Protein AF-A0A0F9FUV6-F1 (afdb_monomer_lite)

Structure (mmCIF, N/CA/C/O backbone):
data_AF-A0A0F9FUV6-F1
#
_entry.id   AF-A0A0F9FUV6-F1
#
loop_
_atom_site.group_PDB
_atom_site.id
_atom_site.type_symbol
_atom_site.label_atom_id
_atom_site.label_alt_id
_atom_site.label_comp_id
_atom_site.label_asym_id
_atom_site.label_entity_id
_atom_site.label_seq_id
_atom_site.pdbx_PDB_ins_code
_atom_site.Cartn_x
_atom_site.Cartn_y
_atom_site.Cartn_z
_atom_site.occupancy
_atom_site.B_iso_or_equiv
_atom_site.auth_seq_id
_atom_site.auth_comp_id
_atom_site.auth_asym_id
_atom_site.auth_atom_id
_atom_site.pdbx_PDB_model_num
ATOM 1 N N . ALA A 1 1 ? -0.020 13.971 -3.982 1.00 80.81 1 ALA A N 1
ATOM 2 C CA . ALA A 1 1 ? -1.484 13.965 -4.217 1.00 80.81 1 ALA A CA 1
ATOM 3 C C . ALA A 1 1 ? -2.145 12.619 -3.875 1.00 80.81 1 ALA A C 1
ATOM 5 O O . ALA A 1 1 ? -2.997 12.602 -2.993 1.00 80.81 1 ALA A O 1
ATOM 6 N N . LEU A 1 2 ? -1.728 11.499 -4.493 1.00 89.56 2 LEU A N 1
ATOM 7 C CA . LEU A 1 2 ? -2.350 10.164 -4.355 1.00 89.56 2 LEU A CA 1
ATOM 8 C C . LEU A 1 2 ? -2.616 9.718 -2.902 1.00 89.56 2 LEU A C 1
ATOM 10 O O . LEU A 1 2 ? -3.730 9.333 -2.559 1.00 89.56 2 LEU A O 1
ATOM 14 N N . ARG A 1 3 ? -1.623 9.860 -2.015 1.00 91.56 3 ARG A N 1
ATOM 15 C CA . ARG A 1 3 ? -1.724 9.473 -0.593 1.00 91.56 3 ARG A CA 1
ATOM 16 C C . ARG A 1 3 ? -2.802 10.250 0.158 1.00 91.56 3 ARG A C 1
ATOM 18 O O . ARG A 1 3 ? -3.555 9.690 0.946 1.00 91.56 3 ARG A O 1
ATOM 25 N N . ASN A 1 4 ? -2.917 11.548 -0.109 1.00 94.62 4 ASN A N 1
ATOM 26 C CA . ASN A 1 4 ? -3.918 12.390 0.544 1.00 94.62 4 ASN A CA 1
ATOM 27 C C . ASN A 1 4 ? -5.335 12.040 0.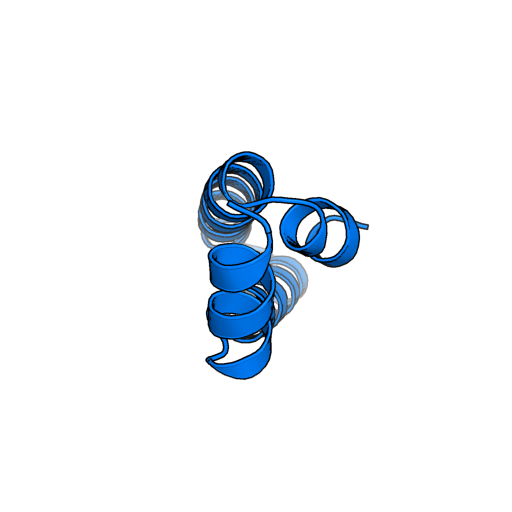085 1.00 94.62 4 ASN A C 1
ATOM 29 O O . ASN A 1 4 ? -6.253 12.110 0.894 1.00 94.62 4 ASN A O 1
ATOM 33 N N . ILE A 1 5 ? -5.508 11.620 -1.172 1.00 94.69 5 ILE A N 1
ATOM 34 C CA . ILE A 1 5 ? -6.790 11.120 -1.688 1.00 94.69 5 ILE A CA 1
ATOM 35 C C . ILE A 1 5 ? -7.134 9.784 -1.018 1.00 94.69 5 ILE A C 1
ATOM 37 O O . ILE A 1 5 ? -8.231 9.635 -0.482 1.00 94.69 5 ILE A O 1
ATOM 41 N N . GLY A 1 6 ? -6.176 8.855 -0.956 1.00 95.62 6 GLY A N 1
ATOM 42 C CA . GLY A 1 6 ? -6.367 7.541 -0.338 1.00 95.62 6 GLY A CA 1
ATOM 43 C C . GLY A 1 6 ? -6.676 7.575 1.165 1.00 95.62 6 GLY A C 1
ATOM 44 O O . GLY A 1 6 ? -7.273 6.643 1.688 1.00 95.62 6 GLY A O 1
ATOM 45 N N . LYS A 1 7 ? -6.334 8.654 1.878 1.00 96.62 7 LYS A N 1
ATOM 46 C CA . LYS A 1 7 ? -6.649 8.828 3.311 1.00 96.62 7 LYS A CA 1
ATOM 47 C C . LYS A 1 7 ? -8.059 9.377 3.589 1.00 96.62 7 LYS A C 1
ATOM 49 O O . LYS A 1 7 ? -8.424 9.534 4.753 1.00 96.62 7 LYS A O 1
ATOM 54 N N . ARG A 1 8 ? -8.853 9.705 2.561 1.00 94.88 8 ARG A N 1
ATOM 55 C CA . ARG A 1 8 ? -10.173 10.347 2.738 1.00 94.88 8 ARG A CA 1
ATOM 56 C C . ARG A 1 8 ? -11.275 9.372 3.155 1.00 94.88 8 ARG A C 1
ATOM 58 O O . ARG A 1 8 ? -12.075 9.727 4.014 1.00 94.88 8 ARG A O 1
ATOM 65 N N . ASN A 1 9 ? -11.322 8.176 2.565 1.00 95.38 9 ASN A N 1
ATOM 66 C CA . ASN A 1 9 ? -12.273 7.111 2.906 1.00 95.38 9 ASN A CA 1
ATOM 67 C C . ASN A 1 9 ? -11.75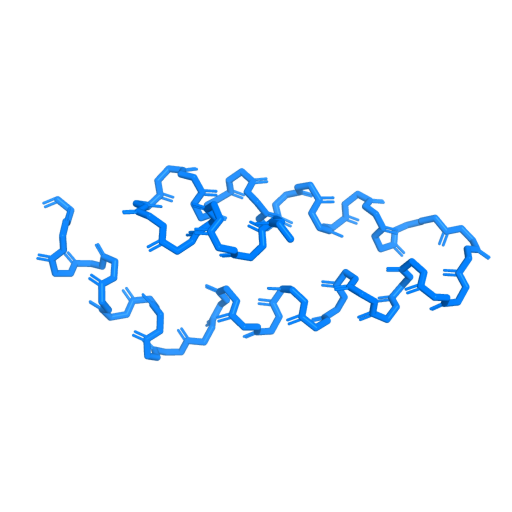7 5.732 2.445 1.00 95.38 9 ASN A C 1
ATOM 69 O O . ASN A 1 9 ? -10.785 5.647 1.693 1.00 95.38 9 ASN A O 1
ATOM 73 N N . VAL A 1 10 ? -12.424 4.659 2.883 1.00 95.94 10 VAL A N 1
ATOM 74 C CA . VAL A 1 10 ? -12.014 3.266 2.621 1.00 95.94 10 VAL A CA 1
ATOM 75 C C . VAL A 1 10 ? -11.979 2.932 1.124 1.00 95.94 10 VAL A C 1
ATOM 77 O O . VAL A 1 10 ? -11.057 2.261 0.663 1.00 95.94 10 VAL A O 1
ATOM 80 N N . ASN A 1 11 ? -12.944 3.413 0.338 1.00 95.94 11 ASN A N 1
ATOM 81 C CA . ASN A 1 11 ? -13.010 3.114 -1.097 1.00 95.94 11 ASN A CA 1
ATOM 82 C C . ASN A 1 11 ? -11.873 3.796 -1.869 1.00 95.9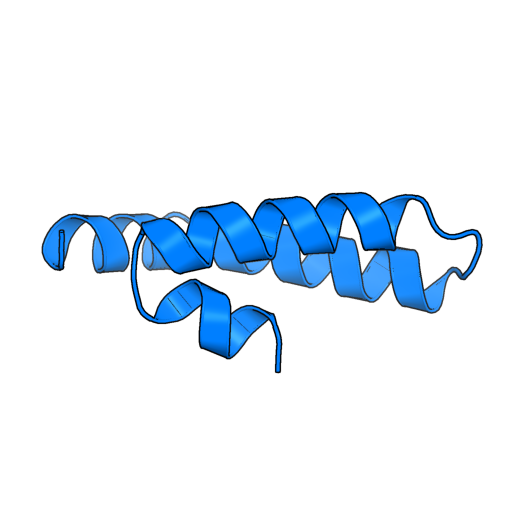4 11 ASN A C 1
ATOM 84 O O . ASN A 1 11 ? -11.251 3.183 -2.735 1.00 95.94 11 ASN A O 1
ATOM 88 N N . LEU A 1 12 ? -11.560 5.046 -1.522 1.00 96.56 12 LEU A N 1
ATOM 89 C CA . LEU A 1 12 ? -10.431 5.776 -2.093 1.00 96.56 12 LEU A CA 1
ATOM 90 C C . LEU A 1 12 ? -9.092 5.192 -1.646 1.00 96.56 12 LEU A C 1
ATOM 92 O O . LEU A 1 12 ? -8.157 5.190 -2.439 1.00 96.56 12 LEU A O 1
ATOM 96 N N . ASN A 1 13 ? -8.994 4.671 -0.420 1.00 97.81 13 ASN A N 1
ATOM 97 C CA . ASN A 1 13 ? -7.796 3.978 0.050 1.00 97.81 13 ASN A CA 1
ATOM 98 C C . ASN A 1 13 ? -7.469 2.773 -0.836 1.00 97.81 13 ASN A C 1
ATOM 100 O O . ASN A 1 13 ? -6.353 2.675 -1.340 1.00 97.81 13 ASN A O 1
ATOM 104 N N . LYS A 1 14 ? -8.467 1.920 -1.100 1.00 97.06 14 LYS A N 1
ATOM 105 C CA . LYS A 1 14 ? -8.320 0.749 -1.977 1.00 97.06 14 LYS A CA 1
ATOM 106 C C . LYS A 1 14 ? -7.862 1.143 -3.382 1.00 97.06 14 LYS A C 1
ATOM 108 O O . LYS A 1 14 ? -6.842 0.637 -3.841 1.00 97.06 14 LYS A O 1
ATOM 113 N N . LYS A 1 15 ? -8.553 2.101 -4.014 1.00 97.75 15 LYS A N 1
ATOM 114 C CA . LYS A 1 15 ? -8.193 2.596 -5.356 1.00 97.75 15 LYS A CA 1
ATOM 115 C C . LYS A 1 15 ? -6.793 3.213 -5.386 1.00 97.75 15 LYS A C 1
ATOM 117 O O . LYS A 1 15 ? -6.024 2.957 -6.300 1.00 97.75 15 LYS A O 1
ATOM 122 N N . ALA A 1 16 ? -6.426 3.990 -4.367 1.00 97.62 16 ALA A N 1
ATOM 123 C CA . ALA A 1 16 ? -5.107 4.610 -4.302 1.00 97.62 16 ALA A CA 1
ATOM 124 C C . ALA A 1 16 ? -3.975 3.581 -4.139 1.00 97.62 16 ALA A C 1
ATOM 126 O O . ALA A 1 16 ? -2.904 3.770 -4.713 1.00 97.62 16 ALA A O 1
ATOM 127 N N . ILE A 1 17 ? -4.204 2.497 -3.387 1.00 97.75 17 ILE A N 1
ATOM 128 C CA . ILE A 1 17 ? -3.251 1.384 -3.267 1.00 97.75 17 ILE A CA 1
ATOM 129 C C . ILE A 1 17 ? -3.112 0.646 -4.602 1.00 97.75 17 ILE A C 1
ATOM 131 O O . ILE A 1 17 ? -1.995 0.324 -4.997 1.00 97.75 17 ILE A O 1
ATOM 135 N N . GLU A 1 18 ? -4.217 0.385 -5.298 1.00 97.88 18 GLU A N 1
ATOM 136 C CA . GLU A 1 18 ? -4.211 -0.250 -6.620 1.00 97.88 18 GLU A CA 1
ATOM 137 C C . GLU A 1 18 ? -3.409 0.571 -7.636 1.00 97.88 18 GLU A C 1
ATOM 139 O O . GLU A 1 18 ? -2.434 0.067 -8.192 1.00 97.88 18 GLU A O 1
ATOM 144 N N . THR A 1 19 ? -3.705 1.866 -7.765 1.00 97.25 19 THR A N 1
ATOM 145 C CA . THR A 1 19 ? -2.936 2.772 -8.630 1.00 97.25 19 THR 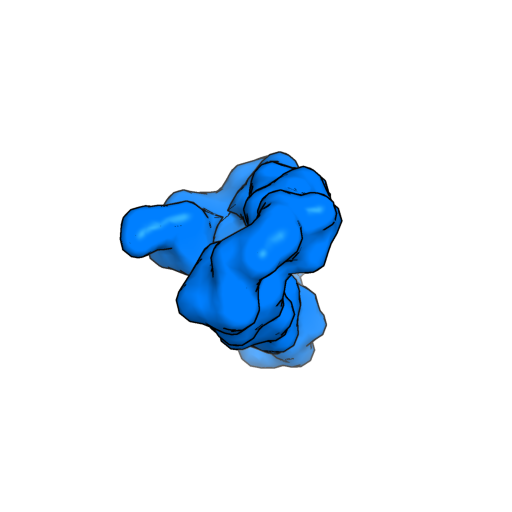A CA 1
ATOM 146 C C . THR A 1 19 ? -1.461 2.827 -8.224 1.00 97.25 19 THR A C 1
ATOM 148 O O . THR A 1 19 ? -0.579 2.832 -9.078 1.00 97.25 19 THR A O 1
ATOM 151 N N . ALA A 1 20 ? -1.143 2.833 -6.924 1.00 96.94 20 ALA A N 1
ATOM 152 C CA . ALA A 1 20 ? 0.250 2.802 -6.484 1.00 96.94 20 ALA A CA 1
ATOM 153 C C . ALA A 1 20 ? 0.955 1.497 -6.897 1.00 96.94 20 ALA A C 1
ATOM 155 O O . ALA A 1 20 ? 2.108 1.545 -7.318 1.00 96.94 20 ALA A O 1
ATOM 156 N N . LYS A 1 21 ? 0.274 0.344 -6.852 1.00 96.88 21 LYS A N 1
ATOM 157 C CA . LYS A 1 21 ? 0.817 -0.934 -7.347 1.00 96.88 21 LYS A CA 1
ATOM 158 C C . LYS A 1 21 ? 1.054 -0.922 -8.858 1.00 96.88 21 LYS A C 1
ATOM 160 O O . LYS A 1 21 ? 2.023 -1.520 -9.312 1.00 96.88 21 LYS A O 1
ATOM 165 N N . GLU A 1 22 ? 0.211 -0.249 -9.636 1.00 96.69 22 GLU A N 1
ATOM 166 C CA . GLU A 1 22 ? 0.437 -0.065 -11.077 1.00 96.69 22 GLU A CA 1
ATOM 167 C C . GLU A 1 22 ? 1.679 0.793 -11.338 1.00 96.69 22 GLU A C 1
ATOM 169 O O . GLU A 1 22 ? 2.557 0.393 -12.099 1.00 96.69 22 GLU A O 1
ATOM 174 N N . VAL A 1 23 ? 1.816 1.919 -10.629 1.00 95.31 23 VAL A N 1
ATOM 175 C CA . VAL A 1 23 ? 2.997 2.797 -10.718 1.00 95.31 23 VAL A CA 1
ATOM 176 C C . VAL A 1 23 ? 4.275 2.065 -10.293 1.00 95.31 23 VAL A C 1
ATOM 178 O O . VAL A 1 23 ? 5.339 2.290 -10.867 1.00 95.31 23 VAL A O 1
ATOM 181 N N . GLN A 1 24 ? 4.188 1.137 -9.335 1.00 94.12 24 GLN A N 1
ATOM 182 C CA . GLN A 1 24 ? 5.323 0.312 -8.909 1.00 94.12 24 GLN A CA 1
ATOM 183 C C . GLN A 1 24 ? 5.872 -0.586 -10.030 1.00 94.12 24 GLN A C 1
ATOM 185 O O . GLN A 1 24 ? 7.039 -0.971 -9.985 1.00 94.12 24 GLN A O 1
ATOM 190 N N . LYS A 1 25 ? 5.061 -0.923 -11.040 1.00 94.75 25 LYS A N 1
ATOM 191 C CA . LYS A 1 25 ? 5.486 -1.748 -12.182 1.00 94.75 25 LYS A CA 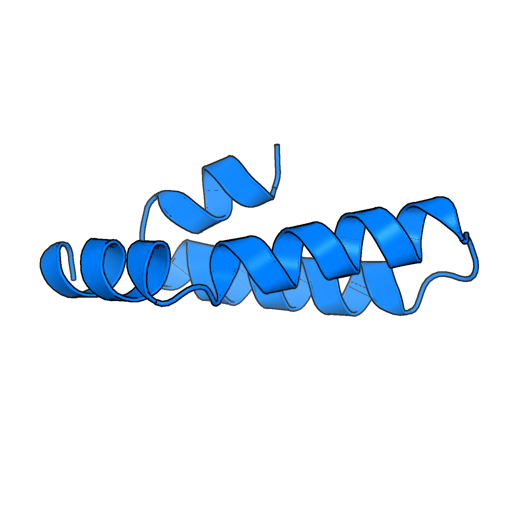1
ATOM 192 C C . LYS A 1 25 ? 6.236 -0.950 -13.253 1.00 94.75 25 LYS A C 1
ATOM 194 O O . LYS A 1 25 ? 6.832 -1.555 -14.138 1.00 94.75 25 LYS A O 1
ATOM 199 N N . MET A 1 26 ? 6.224 0.382 -13.191 1.00 94.19 26 MET A N 1
ATOM 200 C CA . MET A 1 26 ? 6.944 1.231 -14.145 1.00 94.19 26 MET A CA 1
ATOM 201 C C . MET A 1 26 ? 8.456 1.089 -13.966 1.00 94.19 26 MET A C 1
ATOM 203 O O . MET A 1 26 ? 8.940 1.005 -12.838 1.00 94.19 26 MET A O 1
ATOM 207 N N . ASP A 1 27 ? 9.231 1.158 -15.052 1.00 88.75 27 ASP A N 1
ATOM 208 C CA . ASP A 1 27 ? 10.688 0.962 -14.988 1.00 88.75 27 ASP A CA 1
ATOM 209 C C . ASP A 1 27 ? 11.496 2.203 -14.556 1.00 88.75 27 ASP A C 1
ATOM 211 O O . ASP A 1 27 ? 12.708 2.300 -14.719 1.00 88.75 27 ASP A O 1
ATOM 215 N N . ALA A 1 28 ? 10.826 3.172 -13.936 1.00 95.12 28 ALA A N 1
ATOM 216 C CA . ALA A 1 28 ? 11.473 4.327 -13.335 1.00 95.12 28 ALA A CA 1
ATOM 217 C C . ALA A 1 28 ? 11.727 4.072 -11.843 1.00 95.12 28 ALA A C 1
ATOM 219 O O . ALA A 1 28 ? 10.796 3.865 -11.063 1.00 95.12 28 ALA A O 1
ATOM 220 N N . ARG A 1 29 ? 12.992 4.158 -11.409 1.00 93.25 29 ARG A N 1
ATOM 221 C CA . ARG A 1 29 ? 13.377 4.002 -9.991 1.00 93.25 29 ARG A CA 1
ATOM 222 C C . ARG A 1 29 ? 12.604 4.957 -9.071 1.00 93.25 29 ARG A C 1
ATOM 224 O O . ARG A 1 29 ? 12.169 4.557 -7.993 1.00 93.25 29 ARG A O 1
ATOM 231 N N . SER A 1 30 ? 12.395 6.196 -9.513 1.00 93.75 30 SER A N 1
ATOM 232 C CA . SER A 1 30 ? 11.601 7.198 -8.795 1.00 93.75 30 SER A CA 1
ATOM 233 C C . SER A 1 30 ? 10.132 6.785 -8.667 1.00 93.75 30 SER A C 1
ATOM 235 O O . SER A 1 30 ? 9.571 6.881 -7.577 1.00 93.75 30 SER A O 1
ATOM 237 N N . ALA A 1 31 ? 9.528 6.256 -9.736 1.00 94.06 31 ALA A N 1
ATOM 238 C CA . ALA A 1 31 ? 8.155 5.754 -9.719 1.00 94.06 31 ALA A CA 1
ATOM 239 C C . ALA A 1 31 ? 7.995 4.591 -8.726 1.00 94.06 31 ALA A C 1
ATOM 241 O O . ALA A 1 31 ? 7.105 4.634 -7.875 1.00 94.06 31 ALA A O 1
ATOM 242 N N . LYS A 1 32 ? 8.919 3.617 -8.747 1.00 95.81 32 LYS A N 1
ATOM 243 C CA . LYS A 1 32 ? 8.947 2.485 -7.801 1.00 95.81 32 LYS A CA 1
ATOM 244 C C . LYS A 1 32 ? 9.028 2.955 -6.345 1.00 95.81 32 LYS A C 1
ATOM 246 O O . LYS A 1 32 ? 8.312 2.431 -5.487 1.00 95.81 32 LYS A O 1
ATOM 251 N N . TRP A 1 33 ? 9.861 3.958 -6.062 1.00 95.81 33 TRP A N 1
ATOM 252 C CA . TRP A 1 33 ? 10.023 4.497 -4.709 1.00 95.81 33 TRP A CA 1
ATOM 253 C C . TRP A 1 33 ? 8.775 5.256 -4.236 1.00 95.81 33 TRP A C 1
ATOM 255 O O . TRP A 1 33 ? 8.266 4.986 -3.149 1.00 95.81 33 TRP A O 1
ATOM 265 N N . ILE A 1 34 ? 8.218 6.135 -5.079 1.00 94.81 34 ILE A N 1
ATOM 266 C CA . ILE A 1 34 ? 6.999 6.900 -4.766 1.00 94.81 34 ILE A CA 1
ATOM 267 C C . ILE A 1 34 ? 5.811 5.964 -4.520 1.00 94.81 34 ILE A C 1
ATOM 269 O O . ILE A 1 34 ? 5.043 6.186 -3.579 1.00 94.81 34 ILE A O 1
ATOM 273 N N . ALA A 1 35 ? 5.665 4.930 -5.350 1.00 96.69 35 ALA A N 1
ATOM 274 C CA . ALA A 1 35 ? 4.645 3.902 -5.202 1.00 96.69 35 ALA A CA 1
ATOM 275 C C . ALA A 1 35 ? 4.787 3.141 -3.881 1.00 96.69 35 ALA A C 1
ATOM 277 O O . ALA A 1 35 ? 3.822 3.027 -3.128 1.00 96.69 35 ALA A O 1
ATOM 278 N N . SER A 1 36 ? 5.997 2.672 -3.572 1.00 96.56 36 SER A N 1
ATOM 279 C CA . SER A 1 36 ? 6.276 1.918 -2.345 1.00 96.56 36 SER A CA 1
ATOM 280 C C . SER A 1 36 ? 5.991 2.749 -1.090 1.00 96.56 36 SER A C 1
ATOM 282 O O . SER A 1 36 ? 5.346 2.261 -0.163 1.00 96.56 36 SER A O 1
ATOM 284 N N . ASP A 1 37 ? 6.391 4.023 -1.079 1.00 96.50 37 ASP A N 1
ATOM 285 C CA . ASP A 1 37 ? 6.111 4.929 0.038 1.00 96.50 37 ASP A CA 1
ATOM 286 C C . ASP A 1 37 ? 4.606 5.225 0.176 1.00 96.50 37 ASP A C 1
ATOM 288 O O . ASP A 1 37 ? 4.070 5.239 1.284 1.00 96.50 37 ASP A O 1
ATOM 292 N N . ALA A 1 38 ? 3.888 5.375 -0.944 1.00 97.06 38 ALA A N 1
ATOM 293 C CA . ALA A 1 38 ? 2.437 5.544 -0.929 1.00 97.06 38 ALA A CA 1
ATOM 294 C C . ALA A 1 38 ? 1.701 4.305 -0.399 1.00 97.06 38 ALA A C 1
ATOM 296 O O . ALA A 1 38 ? 0.786 4.455 0.411 1.00 97.06 38 ALA A O 1
ATOM 297 N N . ILE A 1 39 ? 2.101 3.101 -0.822 1.00 97.75 39 ILE A N 1
ATOM 298 C CA . ILE A 1 39 ? 1.535 1.840 -0.327 1.00 97.75 39 ILE A CA 1
ATOM 299 C C . ILE A 1 39 ? 1.768 1.743 1.179 1.00 97.75 39 ILE A C 1
ATOM 301 O O . ILE A 1 39 ? 0.799 1.611 1.920 1.00 97.75 39 ILE A O 1
ATOM 305 N N . ARG A 1 40 ? 3.018 1.905 1.631 1.00 97.94 40 ARG A N 1
ATOM 306 C CA . ARG A 1 40 ? 3.397 1.820 3.049 1.00 97.94 40 ARG A CA 1
ATOM 307 C C . ARG A 1 40 ? 2.572 2.758 3.929 1.00 97.94 40 ARG A C 1
ATOM 309 O O . ARG A 1 40 ? 2.097 2.352 4.987 1.00 97.94 40 ARG A O 1
ATOM 316 N N . GLU A 1 41 ? 2.388 4.008 3.504 1.00 97.56 41 GLU A N 1
ATOM 317 C CA . GLU A 1 41 ? 1.597 4.983 4.257 1.00 97.56 41 GLU A CA 1
ATOM 318 C C . GLU A 1 41 ? 0.108 4.602 4.285 1.00 97.56 41 GLU A C 1
ATOM 320 O O . GLU A 1 41 ? -0.517 4.603 5.348 1.00 97.56 41 GLU A O 1
ATOM 325 N N . LEU A 1 42 ? -0.467 4.242 3.132 1.00 97.38 42 LEU A N 1
ATOM 326 C CA . LEU A 1 42 ? -1.892 3.931 3.004 1.00 97.38 42 LEU A CA 1
ATOM 327 C C . LEU A 1 42 ? -2.293 2.626 3.695 1.00 97.38 42 LEU A C 1
ATOM 329 O O . LEU A 1 42 ? -3.442 2.526 4.122 1.00 97.38 42 LEU A O 1
ATOM 333 N N . THR A 1 43 ? -1.381 1.661 3.827 1.00 97.56 43 THR A N 1
ATOM 334 C CA . THR A 1 43 ? -1.601 0.393 4.542 1.00 97.56 43 THR A CA 1
ATOM 335 C C . THR A 1 43 ? -1.194 0.448 6.013 1.00 97.56 43 THR A C 1
ATOM 337 O O . THR A 1 43 ? -1.358 -0.547 6.712 1.00 97.56 43 THR A O 1
ATOM 340 N N . SER A 1 44 ? -0.659 1.573 6.498 1.00 97.94 44 SER A N 1
ATOM 341 C CA . SER A 1 44 ? -0.259 1.707 7.902 1.00 97.94 44 SER A CA 1
ATOM 342 C C . SER A 1 44 ? -1.445 1.545 8.853 1.00 97.94 44 SER A C 1
ATOM 344 O O . SER A 1 44 ? -2.562 1.984 8.561 1.00 97.94 44 SER A O 1
ATOM 346 N N . GLU A 1 45 ? -1.190 0.970 10.028 1.00 97.31 45 GLU A N 1
ATOM 347 C CA . GLU A 1 45 ? -2.219 0.739 11.046 1.00 97.31 45 GLU A CA 1
ATOM 348 C C . GLU A 1 45 ? -2.946 2.030 11.427 1.00 97.31 45 GLU A C 1
ATOM 350 O O . GLU A 1 45 ? -4.173 2.056 11.468 1.00 97.31 45 GLU A O 1
ATOM 355 N N . ALA A 1 46 ? -2.213 3.133 11.609 1.00 96.75 46 ALA A N 1
ATOM 356 C CA . ALA A 1 46 ? -2.792 4.431 11.945 1.00 96.75 46 ALA A CA 1
ATOM 357 C C . ALA A 1 46 ? -3.800 4.922 10.887 1.00 96.75 46 ALA A C 1
ATOM 359 O O . ALA A 1 46 ? -4.876 5.427 11.228 1.00 96.75 46 ALA A O 1
ATOM 360 N N . VAL A 1 47 ? -3.483 4.761 9.596 1.00 96.44 47 VAL A N 1
ATOM 361 C CA . VAL A 1 47 ? -4.396 5.127 8.503 1.00 96.44 47 VAL A CA 1
ATOM 362 C C . VAL A 1 47 ? -5.580 4.166 8.452 1.00 96.44 47 VAL A C 1
ATOM 364 O O . VAL A 1 47 ? -6.721 4.622 8.378 1.00 96.44 47 VAL A O 1
ATOM 367 N N . GLN A 1 48 ? -5.342 2.858 8.547 1.00 97.31 48 GLN A N 1
ATOM 368 C CA . GLN A 1 48 ? -6.398 1.847 8.486 1.00 97.31 48 GLN A CA 1
ATOM 369 C C . GLN A 1 48 ? -7.393 1.982 9.646 1.00 97.31 48 GLN A C 1
ATOM 371 O O . GLN A 1 48 ? -8.599 2.027 9.408 1.00 97.31 48 GLN A O 1
ATOM 376 N N . GLN A 1 49 ? -6.919 2.161 10.880 1.00 96.75 49 GLN A N 1
ATOM 377 C CA . GLN A 1 49 ? -7.770 2.397 12.050 1.00 96.75 49 GLN A CA 1
ATOM 378 C C . GLN A 1 49 ? -8.613 3.667 11.890 1.00 96.75 49 GLN A C 1
ATOM 380 O O . GLN A 1 49 ? -9.815 3.667 12.163 1.00 96.75 49 GLN A O 1
ATOM 385 N N . ARG A 1 50 ? -8.013 4.763 11.404 1.00 95.06 50 ARG A N 1
ATOM 386 C CA . ARG A 1 50 ? -8.739 6.016 11.153 1.00 95.06 50 ARG A CA 1
ATOM 387 C C . ARG A 1 50 ? -9.830 5.850 10.096 1.00 95.06 50 ARG A C 1
ATOM 389 O O . ARG A 1 50 ? -10.891 6.453 10.231 1.00 95.06 50 ARG A O 1
ATOM 396 N N . LEU A 1 51 ? -9.565 5.081 9.043 1.00 95.50 51 LEU A N 1
ATOM 397 C CA . LEU A 1 51 ? -10.526 4.823 7.973 1.00 95.50 51 LEU A CA 1
ATOM 398 C C . LEU A 1 51 ? -11.661 3.902 8.425 1.00 95.50 51 LEU A C 1
ATOM 400 O O . LEU A 1 51 ? -12.806 4.152 8.066 1.00 95.50 51 LEU A O 1
ATOM 404 N N . GLN A 1 52 ? -11.366 2.893 9.245 1.00 92.69 52 GLN A N 1
ATOM 405 C CA . GLN A 1 52 ? -12.378 2.007 9.827 1.00 92.69 52 GLN A CA 1
ATOM 406 C C . GLN A 1 52 ? -13.339 2.764 10.749 1.00 92.69 52 GLN A C 1
ATOM 408 O O . GLN A 1 52 ? -14.542 2.555 10.664 1.00 92.69 52 GLN A O 1
ATOM 413 N N . LYS A 1 53 ? -12.836 3.713 11.551 1.00 92.38 53 LYS A N 1
ATOM 414 C CA . LYS A 1 53 ? -13.673 4.602 12.384 1.00 92.38 53 LYS A CA 1
ATOM 415 C C . LYS A 1 53 ? -14.597 5.530 11.584 1.00 92.38 53 LYS A C 1
ATOM 417 O O . LYS A 1 53 ? -15.474 6.155 12.165 1.00 92.38 53 LYS A O 1
ATOM 422 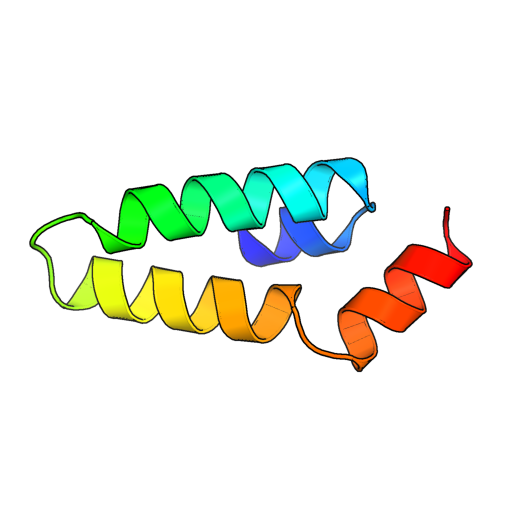N N . ARG A 1 54 ? -14.356 5.686 10.280 1.00 84.94 54 ARG A N 1
ATOM 423 C CA . ARG A 1 54 ? -15.091 6.581 9.369 1.00 84.94 54 ARG A CA 1
ATOM 424 C C . ARG A 1 54 ? -15.910 5.814 8.326 1.00 84.94 54 ARG A C 1
ATOM 426 O O . ARG A 1 54 ? -16.316 6.421 7.337 1.00 84.94 54 ARG A O 1
ATOM 433 N N . ARG A 1 55 ? -16.023 4.493 8.480 1.00 72.75 55 ARG A N 1
ATOM 434 C CA . ARG A 1 55 ? -16.716 3.616 7.538 1.00 72.75 55 ARG A CA 1
ATOM 435 C C . ARG A 1 55 ? -18.228 3.747 7.659 1.00 72.75 55 ARG A C 1
ATOM 437 O O . ARG A 1 55 ? -18.700 3.959 8.793 1.00 72.75 55 ARG A O 1
#

Secondary structure (DSSP, 8-state):
-HHHHHTS-HHHHHHHHHHHHHHHTSS-HHHHHHHHHHHHHHTSHHHHHHHHTT-

Foldseek 3Di:
DLLVQLLPAVVSLVVSLVVLVVQCPDPDPVSVVVSVVSNCSSPDPVSVVSRVVVD

Organism: NCBI:txid412755

pLDDT: mean 94.84, std 4.34, range [72.75, 97.94]

Radius of gyration: 11.14 Å; chains: 1; bounding box: 30×16×27 Å

Sequence (55 aa):
ALRNIGKRNVNLNKKAIETAKEVQKMDARSAKWIASDAIRELTSEAVQQRLQKRR